Protein AF-A0A2U1S4D3-F1 (afdb_monomer_lite)

Structure (mmCIF, N/CA/C/O backbone):
data_AF-A0A2U1S4D3-F1
#
_entry.id   AF-A0A2U1S4D3-F1
#
loop_
_atom_site.group_PDB
_atom_site.id
_atom_site.type_symbol
_atom_site.label_atom_id
_atom_site.label_alt_id
_atom_site.label_comp_id
_atom_site.label_asym_id
_atom_site.label_entity_id
_atom_site.label_seq_id
_atom_site.pdbx_PDB_ins_code
_atom_site.Cartn_x
_atom_site.Cartn_y
_atom_site.Cartn_z
_atom_site.occupancy
_atom_site.B_iso_or_equiv
_atom_site.auth_seq_id
_atom_site.auth_comp_id
_atom_site.auth_asym_id
_atom_site.auth_atom_id
_atom_site.pdbx_PDB_model_num
ATOM 1 N N . MET A 1 1 ? 28.249 21.444 -23.094 1.00 42.56 1 MET A N 1
ATOM 2 C CA . MET A 1 1 ? 27.651 21.007 -21.817 1.00 42.56 1 MET A CA 1
ATOM 3 C C . MET A 1 1 ? 27.560 19.489 -21.857 1.00 42.56 1 MET A C 1
ATOM 5 O O . MET A 1 1 ? 26.657 18.964 -22.488 1.00 42.56 1 MET A O 1
ATOM 9 N N . THR A 1 2 ? 28.570 18.790 -21.336 1.00 43.59 2 THR A N 1
ATOM 10 C CA . THR A 1 2 ? 28.671 17.326 -21.458 1.00 43.59 2 THR A CA 1
ATOM 11 C C . THR A 1 2 ? 27.844 16.680 -20.354 1.00 43.59 2 THR A C 1
ATOM 13 O O . THR A 1 2 ? 28.214 16.744 -19.183 1.00 43.59 2 THR 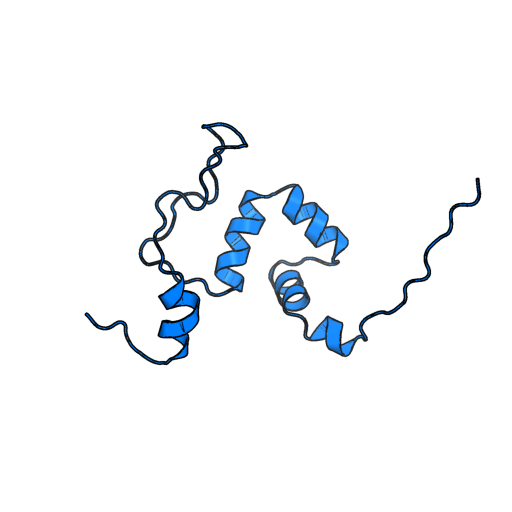A O 1
ATOM 16 N N . THR A 1 3 ? 26.700 16.106 -20.715 1.00 51.19 3 THR A N 1
ATOM 17 C CA . THR A 1 3 ? 25.848 15.337 -19.806 1.00 51.19 3 THR A CA 1
ATOM 18 C C . THR A 1 3 ? 26.633 14.115 -19.339 1.00 51.19 3 THR A C 1
ATOM 20 O O . THR A 1 3 ? 26.952 13.231 -20.131 1.00 51.19 3 THR A O 1
ATOM 23 N N . ARG A 1 4 ? 27.014 14.081 -18.061 1.00 61.59 4 ARG A N 1
ATOM 24 C CA . ARG A 1 4 ? 27.685 12.927 -17.463 1.00 61.59 4 ARG A CA 1
ATOM 25 C C . ARG A 1 4 ? 26.618 11.867 -17.196 1.00 61.59 4 ARG A C 1
ATOM 27 O O . ARG A 1 4 ? 25.956 11.917 -16.165 1.00 61.59 4 ARG A O 1
ATOM 34 N N . THR A 1 5 ? 26.417 10.950 -18.137 1.00 62.00 5 THR A N 1
ATOM 35 C CA . THR A 1 5 ? 25.604 9.752 -17.905 1.00 62.00 5 THR A CA 1
ATOM 36 C C . THR A 1 5 ? 26.281 8.961 -16.792 1.00 62.00 5 THR A C 1
ATOM 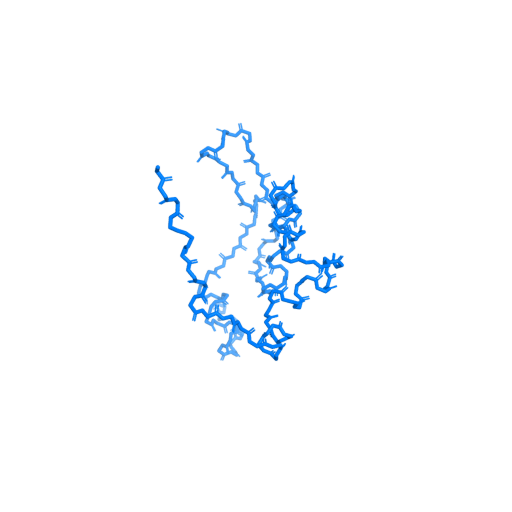38 O O . THR A 1 5 ? 27.376 8.437 -16.984 1.00 62.00 5 THR A O 1
ATOM 41 N N . SER A 1 6 ? 25.695 8.953 -15.596 1.00 76.25 6 SER A N 1
ATOM 42 C CA . SER A 1 6 ? 26.198 8.144 -14.489 1.00 76.25 6 SER A CA 1
ATOM 43 C C . SER A 1 6 ? 26.042 6.673 -14.859 1.00 76.25 6 SER A C 1
ATOM 45 O O . SER A 1 6 ? 24.929 6.222 -15.136 1.00 76.25 6 SER A O 1
ATOM 47 N N . GLU A 1 7 ? 27.149 5.939 -14.890 1.00 87.25 7 GLU A N 1
ATOM 48 C CA . GLU A 1 7 ? 27.141 4.497 -15.106 1.00 87.25 7 GLU A CA 1
ATOM 49 C C . GLU A 1 7 ? 26.356 3.807 -13.981 1.00 87.25 7 GLU A C 1
ATOM 51 O O . GLU A 1 7 ? 26.491 4.150 -12.804 1.00 87.25 7 GLU A O 1
ATOM 56 N N . VAL A 1 8 ? 25.486 2.861 -14.342 1.00 88.31 8 VAL A N 1
ATOM 57 C CA . VAL A 1 8 ? 24.692 2.107 -13.366 1.00 88.31 8 VAL A CA 1
ATOM 58 C C . VAL A 1 8 ? 25.637 1.211 -12.570 1.00 88.31 8 VAL A C 1
ATOM 60 O O . VAL A 1 8 ? 26.112 0.205 -13.087 1.00 88.31 8 VAL A O 1
ATOM 63 N N . ALA A 1 9 ? 25.877 1.565 -11.307 1.00 92.12 9 ALA A N 1
ATOM 64 C CA . ALA A 1 9 ? 26.853 0.888 -10.452 1.00 92.12 9 ALA A CA 1
ATOM 65 C C . ALA A 1 9 ? 26.509 -0.581 -10.139 1.00 92.12 9 ALA A C 1
ATOM 67 O O . ALA A 1 9 ? 27.394 -1.360 -9.796 1.00 92.12 9 ALA A O 1
ATOM 68 N N . TRP A 1 10 ? 25.232 -0.970 -10.227 1.00 93.81 10 TRP A N 1
ATOM 69 C CA . TRP A 1 10 ? 24.780 -2.321 -9.901 1.00 93.81 10 TRP A CA 1
ATOM 70 C C . TRP A 1 10 ? 23.431 -2.651 -10.549 1.00 93.81 10 TRP A C 1
ATOM 72 O O . TRP A 1 10 ? 22.574 -1.780 -10.710 1.00 93.81 10 TRP A O 1
ATOM 82 N N . ARG A 1 11 ? 23.224 -3.929 -10.887 1.00 93.12 11 ARG A N 1
ATOM 83 C CA . ARG A 1 11 ? 21.936 -4.480 -11.328 1.00 93.12 11 ARG A CA 1
ATOM 84 C C . ARG A 1 11 ? 21.664 -5.791 -10.584 1.00 93.12 11 ARG A C 1
ATOM 86 O O . ARG A 1 11 ? 22.593 -6.590 -10.461 1.00 93.12 11 ARG A O 1
ATOM 93 N N . PRO A 1 12 ? 20.424 -6.039 -10.127 1.00 93.38 12 PRO A N 1
ATOM 94 C CA . PRO A 1 12 ? 20.071 -7.318 -9.526 1.00 93.38 12 PRO A CA 1
ATOM 95 C C . PRO A 1 12 ? 20.184 -8.439 -10.559 1.00 93.38 12 PRO A C 1
ATOM 97 O O . PRO A 1 12 ? 19.867 -8.251 -11.738 1.00 93.38 12 PRO A O 1
ATOM 100 N N . ASP A 1 13 ? 20.609 -9.616 -10.110 1.00 95.50 13 ASP A N 1
ATOM 101 C CA . ASP A 1 13 ? 20.579 -10.807 -10.948 1.00 95.50 13 ASP A CA 1
ATOM 102 C C . ASP A 1 13 ? 19.137 -11.304 -11.180 1.00 95.50 13 ASP A C 1
ATOM 104 O O . ASP A 1 13 ? 18.158 -10.830 -10.590 1.00 95.50 13 ASP A O 1
ATOM 108 N N . ARG A 1 14 ? 18.996 -12.289 -12.073 1.00 95.88 14 ARG A N 1
ATOM 109 C CA . ARG A 1 14 ? 17.685 -12.842 -12.439 1.00 95.88 14 ARG A CA 1
ATOM 110 C C . ARG A 1 14 ? 16.987 -13.549 -11.279 1.00 95.88 14 ARG A C 1
ATOM 112 O O . ARG A 1 14 ? 15.759 -13.569 -11.260 1.00 95.88 14 ARG A O 1
ATOM 119 N N . GLN A 1 15 ? 17.734 -14.131 -10.344 1.00 96.50 15 GLN A N 1
ATOM 120 C CA . GLN A 1 15 ? 17.165 -14.842 -9.204 1.00 96.50 15 GLN A CA 1
ATOM 121 C C . GLN A 1 15 ? 16.540 -13.852 -8.219 1.00 96.50 15 GLN A C 1
ATOM 123 O O . GLN A 1 15 ? 15.392 -14.047 -7.818 1.00 96.50 15 GLN A O 1
ATOM 128 N N . ILE A 1 16 ? 17.239 -12.753 -7.916 1.00 95.94 16 ILE A N 1
ATOM 129 C CA . ILE A 1 16 ? 16.721 -11.651 -7.096 1.00 95.94 16 ILE A CA 1
ATOM 130 C C . ILE A 1 16 ? 15.442 -11.092 -7.722 1.00 95.94 16 ILE A C 1
ATOM 132 O O . ILE A 1 16 ? 14.428 -10.956 -7.039 1.00 95.94 16 ILE A O 1
ATOM 136 N N . ILE A 1 17 ? 15.454 -10.823 -9.033 1.00 95.62 17 ILE A N 1
ATOM 137 C CA . ILE A 1 17 ? 14.264 -10.330 -9.740 1.00 95.62 17 ILE A CA 1
ATOM 138 C C . ILE A 1 17 ? 13.117 -11.341 -9.630 1.00 95.62 17 ILE A C 1
ATOM 140 O O . ILE A 1 17 ? 11.995 -10.954 -9.317 1.00 95.62 17 ILE A O 1
ATOM 144 N N . ALA A 1 18 ? 13.364 -12.633 -9.852 1.00 94.75 18 ALA A N 1
ATOM 145 C CA . ALA A 1 18 ? 12.312 -13.649 -9.840 1.00 94.75 18 ALA A CA 1
ATOM 146 C C . ALA A 1 18 ? 11.636 -13.818 -8.465 1.00 94.75 18 ALA A C 1
ATOM 148 O O . ALA A 1 18 ? 10.428 -14.082 -8.413 1.00 94.75 18 ALA A O 1
ATOM 149 N N . GLN A 1 19 ? 12.408 -13.657 -7.383 1.00 96.12 19 GLN A N 1
ATOM 150 C CA . GLN A 1 19 ? 11.975 -13.838 -5.991 1.00 96.12 19 GLN A CA 1
ATOM 151 C C . GLN A 1 19 ? 11.443 -12.559 -5.328 1.00 96.12 19 GLN A C 1
ATOM 153 O O . GLN A 1 19 ? 10.862 -12.634 -4.248 1.00 96.12 19 GLN A O 1
ATOM 158 N N . ALA A 1 20 ? 11.605 -11.391 -5.952 1.00 96.81 20 ALA A N 1
ATOM 159 C CA . ALA A 1 20 ? 11.139 -10.136 -5.380 1.00 96.81 20 ALA A CA 1
ATOM 160 C C . ALA A 1 20 ? 9.607 -10.104 -5.210 1.00 96.81 20 ALA A C 1
ATOM 162 O O . ALA A 1 20 ? 8.852 -10.486 -6.110 1.00 96.81 20 ALA A O 1
ATOM 163 N N . ASN A 1 21 ? 9.141 -9.544 -4.087 1.00 95.88 21 ASN A N 1
ATOM 164 C CA . ASN A 1 21 ? 7.712 -9.351 -3.803 1.00 95.88 21 ASN A CA 1
ATOM 165 C C . ASN A 1 21 ? 6.995 -8.578 -4.920 1.00 95.88 21 ASN A C 1
ATOM 167 O O . ASN A 1 21 ? 5.873 -8.916 -5.289 1.00 95.88 21 ASN A O 1
ATOM 171 N N . ILE A 1 22 ? 7.666 -7.582 -5.507 1.00 95.88 22 ILE A N 1
ATOM 172 C CA . ILE A 1 22 ? 7.113 -6.787 -6.608 1.00 95.88 22 ILE A CA 1
ATOM 173 C C . ILE A 1 22 ? 6.892 -7.623 -7.872 1.00 95.88 22 ILE A C 1
ATOM 175 O O . ILE A 1 22 ? 5.905 -7.433 -8.572 1.00 95.88 22 ILE A O 1
ATOM 179 N N . THR A 1 23 ? 7.758 -8.600 -8.144 1.00 97.06 23 THR A N 1
ATOM 180 C CA . THR A 1 23 ? 7.596 -9.511 -9.282 1.00 97.06 23 THR A CA 1
ATOM 181 C C . THR A 1 23 ? 6.417 -10.444 -9.065 1.00 97.06 23 THR A C 1
ATOM 183 O O . THR A 1 23 ? 5.671 -10.712 -10.004 1.00 97.06 23 THR A O 1
ATOM 186 N N . ARG A 1 24 ? 6.200 -10.906 -7.827 1.00 97.06 24 ARG A N 1
ATOM 187 C CA . ARG A 1 24 ? 4.983 -11.646 -7.474 1.00 97.06 24 ARG A CA 1
ATOM 188 C C . ARG A 1 24 ? 3.731 -10.792 -7.705 1.00 97.06 24 ARG A C 1
ATOM 190 O O . ARG A 1 24 ? 2.858 -11.235 -8.443 1.00 97.06 24 ARG A O 1
ATOM 197 N N . PHE A 1 25 ? 3.701 -9.568 -7.175 1.00 98.00 25 PHE A N 1
ATOM 198 C CA . PHE A 1 25 ? 2.591 -8.625 -7.356 1.00 98.00 25 PHE A CA 1
ATOM 199 C C . PHE A 1 25 ? 2.292 -8.355 -8.839 1.00 98.00 25 PHE A C 1
ATOM 201 O O . PHE A 1 25 ? 1.151 -8.450 -9.282 1.00 98.00 25 PHE A O 1
ATOM 208 N N . MET A 1 26 ? 3.327 -8.081 -9.642 1.00 98.00 26 MET A N 1
ATOM 209 C CA . MET A 1 26 ? 3.166 -7.858 -11.080 1.00 98.00 26 MET A CA 1
ATOM 210 C C . MET A 1 26 ? 2.555 -9.076 -11.783 1.00 98.00 26 MET A C 1
ATOM 212 O O . MET A 1 26 ? 1.639 -8.907 -12.582 1.00 98.00 26 MET A O 1
ATOM 216 N N . ARG A 1 27 ? 2.996 -10.302 -11.461 1.00 97.50 27 ARG A N 1
ATOM 217 C CA . ARG A 1 27 ? 2.416 -11.529 -12.039 1.00 97.50 27 ARG A CA 1
ATOM 218 C C . ARG A 1 27 ? 0.944 -11.706 -11.670 1.00 97.50 27 ARG A C 1
ATOM 220 O O . ARG A 1 27 ? 0.145 -12.000 -12.552 1.00 97.50 27 ARG A O 1
ATOM 227 N N . GLU A 1 28 ? 0.591 -11.508 -10.401 1.00 97.69 28 GLU A N 1
ATOM 228 C CA . GLU A 1 28 ? -0.790 -11.631 -9.905 1.00 97.69 28 GLU A CA 1
ATOM 229 C C . GLU A 1 28 ? -1.746 -10.639 -10.587 1.00 97.69 28 GLU A C 1
ATOM 231 O O . GLU A 1 28 ? -2.910 -10.959 -10.818 1.00 97.69 28 GLU A O 1
ATOM 236 N N . HIS A 1 29 ? -1.244 -9.467 -10.982 1.00 97.88 29 HIS A N 1
ATOM 237 C CA . HIS A 1 29 ? -2.024 -8.424 -11.651 1.00 97.88 29 HIS A CA 1
ATOM 238 C C . HIS A 1 29 ? -1.828 -8.346 -13.176 1.00 97.88 29 HIS A C 1
ATOM 240 O O . HIS A 1 29 ? -2.318 -7.400 -13.802 1.00 97.88 29 HIS A O 1
ATOM 246 N N . GLY A 1 30 ? -1.139 -9.320 -13.784 1.00 97.69 30 GLY A N 1
ATOM 247 C CA . GLY A 1 30 ? -0.930 -9.390 -15.236 1.00 97.69 30 GLY A CA 1
ATOM 248 C C . GLY A 1 30 ? -0.055 -8.267 -15.808 1.00 97.69 30 GLY A C 1
ATOM 249 O O . GLY A 1 30 ? -0.232 -7.864 -16.954 1.00 97.69 30 GLY A O 1
ATOM 250 N N . ILE A 1 31 ? 0.869 -7.730 -15.012 1.00 98.00 31 ILE A N 1
ATOM 251 C CA . ILE A 1 31 ? 1.737 -6.608 -15.372 1.00 98.00 31 ILE A CA 1
ATOM 252 C C . ILE A 1 31 ? 3.063 -7.132 -15.928 1.00 98.00 31 ILE A C 1
ATOM 254 O O . ILE A 1 31 ? 3.782 -7.882 -15.268 1.00 98.00 31 ILE A O 1
ATOM 258 N N . ALA A 1 32 ? 3.391 -6.726 -17.155 1.00 95.44 32 ALA A N 1
ATOM 259 C CA . ALA A 1 32 ? 4.508 -7.289 -17.913 1.00 95.44 32 ALA A CA 1
ATOM 260 C C . ALA A 1 32 ? 5.882 -6.688 -17.564 1.00 95.44 32 ALA A C 1
ATOM 262 O O . ALA A 1 32 ? 6.907 -7.329 -17.799 1.00 95.44 32 ALA A O 1
ATOM 263 N N . SER A 1 33 ? 5.928 -5.464 -17.033 1.00 96.56 33 SER A N 1
ATOM 264 C CA . SER A 1 33 ? 7.181 -4.777 -16.712 1.00 96.56 33 SER A CA 1
ATOM 265 C C . SER A 1 33 ? 7.028 -3.806 -15.543 1.00 96.56 33 SER A C 1
ATOM 267 O O . SER A 1 33 ? 5.927 -3.382 -15.194 1.00 96.56 33 SER A O 1
ATOM 269 N N . TYR A 1 34 ? 8.160 -3.415 -14.958 1.00 95.56 34 TYR A N 1
ATOM 270 C CA . TYR A 1 34 ? 8.193 -2.400 -13.905 1.00 95.56 34 TYR A CA 1
ATOM 271 C C . TYR A 1 34 ? 7.700 -1.028 -14.396 1.00 95.56 34 TYR A C 1
ATOM 273 O O . TYR A 1 34 ? 6.994 -0.329 -13.679 1.00 95.56 34 TYR A O 1
ATOM 281 N N . GLU A 1 35 ? 8.020 -0.654 -15.635 1.00 97.75 35 GLU A N 1
ATOM 282 C CA . GLU A 1 35 ? 7.535 0.592 -16.248 1.00 97.75 35 GLU A CA 1
ATOM 283 C C . GLU A 1 35 ? 6.013 0.579 -16.406 1.00 97.75 35 GLU A C 1
ATOM 285 O O . GLU A 1 35 ? 5.350 1.574 -16.116 1.00 97.75 35 GLU A O 1
ATOM 290 N N . GLU A 1 36 ? 5.452 -0.566 -16.797 1.00 98.25 36 GLU A N 1
ATOM 291 C CA . GLU A 1 36 ? 4.007 -0.747 -16.886 1.00 98.25 36 GLU A CA 1
ATOM 292 C C . GLU A 1 36 ? 3.342 -0.671 -15.508 1.00 98.25 36 GLU A C 1
ATOM 294 O O . GLU A 1 36 ? 2.297 -0.033 -15.370 1.00 98.25 36 GLU A O 1
ATOM 299 N N . LEU A 1 37 ? 3.966 -1.252 -14.475 1.00 98.06 37 LEU A N 1
ATOM 300 C CA . LEU A 1 37 ? 3.496 -1.111 -13.099 1.00 98.06 37 LEU A CA 1
ATOM 301 C C . LEU A 1 37 ? 3.412 0.363 -12.697 1.00 98.06 37 LEU A C 1
ATOM 303 O O . LEU A 1 37 ? 2.360 0.791 -12.235 1.00 98.06 37 LEU A O 1
ATOM 307 N N . ILE A 1 38 ? 4.487 1.131 -12.904 1.00 98.25 38 ILE A N 1
ATOM 308 C CA . ILE A 1 38 ? 4.535 2.560 -12.560 1.00 98.25 38 ILE A CA 1
ATOM 309 C C . ILE A 1 38 ? 3.470 3.344 -13.327 1.00 98.25 38 ILE A C 1
ATOM 311 O O . ILE A 1 38 ? 2.763 4.171 -12.747 1.00 98.25 38 ILE A O 1
ATOM 315 N N . ARG A 1 39 ? 3.319 3.079 -14.628 1.00 98.38 39 ARG A N 1
ATOM 316 C CA . ARG A 1 39 ? 2.316 3.746 -15.463 1.00 98.38 39 ARG A CA 1
ATOM 317 C C . ARG A 1 39 ? 0.905 3.478 -14.946 1.00 98.38 39 ARG A C 1
ATOM 319 O O . ARG A 1 39 ? 0.125 4.412 -14.791 1.00 98.38 39 ARG A O 1
ATOM 326 N N . ARG A 1 40 ? 0.579 2.218 -14.652 1.00 98.12 40 ARG A N 1
ATOM 327 C CA . ARG A 1 40 ? -0.742 1.842 -14.143 1.00 98.12 40 ARG A CA 1
ATOM 328 C C . ARG A 1 40 ? -0.985 2.384 -12.735 1.00 98.12 40 ARG A C 1
ATOM 330 O O . ARG A 1 40 ? -2.038 2.959 -12.508 1.00 98.12 40 ARG A O 1
ATOM 337 N N . SER A 1 41 ? -0.024 2.260 -11.818 1.00 98.12 41 SER A N 1
ATOM 338 C CA . SER A 1 41 ? -0.185 2.682 -10.418 1.00 98.12 41 SER A CA 1
ATOM 339 C C . SER A 1 41 ? -0.330 4.192 -10.241 1.00 98.12 41 SER A C 1
ATOM 341 O O . SER A 1 41 ? -0.849 4.646 -9.227 1.00 98.12 41 SER A O 1
ATOM 343 N N . THR A 1 42 ? 0.163 4.977 -11.200 1.00 97.31 42 THR A N 1
ATOM 344 C CA . THR A 1 42 ? 0.053 6.444 -11.188 1.00 97.31 42 THR A CA 1
ATOM 345 C C . THR A 1 42 ? -1.148 6.960 -11.976 1.00 97.31 42 THR A C 1
ATOM 347 O O . THR A 1 42 ? -1.659 8.026 -11.649 1.00 97.31 42 THR A O 1
ATOM 350 N N . ALA A 1 43 ? -1.621 6.217 -12.983 1.00 98.06 43 ALA A N 1
ATOM 351 C CA . ALA A 1 43 ? -2.840 6.552 -13.719 1.00 98.06 43 ALA A CA 1
ATOM 352 C C . ALA A 1 43 ? -4.119 6.088 -13.001 1.00 98.06 43 ALA A C 1
ATOM 354 O O . ALA A 1 43 ? -5.137 6.769 -13.068 1.00 98.06 43 ALA A O 1
ATOM 355 N N . ASP A 1 44 ? -4.061 4.945 -12.316 1.00 97.94 44 ASP A N 1
ATOM 356 C CA . ASP A 1 44 ? -5.160 4.346 -11.559 1.00 97.94 44 ASP A CA 1
ATOM 357 C C . ASP A 1 44 ? -4.728 4.162 -10.096 1.00 97.94 44 ASP A C 1
ATOM 359 O O . ASP A 1 44 ? -4.353 3.078 -9.634 1.00 97.94 44 ASP A O 1
ATOM 363 N N . ILE A 1 45 ? -4.695 5.298 -9.393 1.00 96.56 45 ILE A N 1
ATOM 364 C CA . ILE A 1 45 ? -4.243 5.410 -8.002 1.00 96.56 45 ILE A CA 1
ATOM 365 C C . ILE A 1 45 ? -5.133 4.566 -7.086 1.00 96.56 45 ILE A C 1
ATOM 367 O O . ILE A 1 45 ? -4.626 3.872 -6.204 1.00 96.56 45 ILE A O 1
ATOM 371 N N . GLU A 1 46 ? -6.449 4.610 -7.306 1.00 97.31 46 GLU A N 1
ATOM 372 C CA . GLU A 1 46 ? -7.416 3.916 -6.459 1.00 97.31 46 GLU A CA 1
ATOM 373 C C . GLU A 1 46 ? -7.256 2.397 -6.571 1.00 97.31 46 GLU A C 1
ATOM 375 O O . GLU A 1 46 ? -7.143 1.731 -5.546 1.00 97.31 46 GLU A O 1
ATOM 380 N N . TRP A 1 47 ? -7.113 1.849 -7.785 1.00 97.94 47 TRP A N 1
ATOM 381 C CA . TRP A 1 47 ? -6.819 0.425 -7.972 1.00 97.94 47 TRP A CA 1
ATOM 382 C C . TRP A 1 47 ? -5.530 -0.012 -7.267 1.00 97.94 47 TRP A C 1
ATOM 384 O O . TRP A 1 47 ? -5.495 -1.066 -6.630 1.00 97.94 47 TRP A O 1
ATOM 394 N N . PHE A 1 48 ? -4.451 0.767 -7.389 1.00 98.25 48 PHE A N 1
ATOM 395 C CA . PHE A 1 48 ? -3.164 0.373 -6.818 1.00 98.25 48 PHE A CA 1
ATOM 396 C C . PHE A 1 48 ? -3.225 0.310 -5.291 1.00 98.25 48 PHE A C 1
ATOM 398 O O . PHE A 1 48 ? -2.779 -0.671 -4.689 1.00 98.25 48 PHE A O 1
ATOM 405 N N . TRP A 1 49 ? -3.815 1.333 -4.673 1.00 97.88 49 TRP A N 1
ATOM 406 C CA . TRP A 1 49 ? -3.979 1.393 -3.224 1.00 97.88 49 TRP A CA 1
ATOM 407 C C . TRP A 1 49 ? -5.097 0.485 -2.699 1.00 97.88 49 TRP A C 1
ATOM 409 O O . TRP A 1 49 ? -5.081 0.140 -1.524 1.00 97.88 49 TRP A O 1
ATOM 419 N N . ASP A 1 50 ? -5.997 0.000 -3.554 1.00 98.00 50 ASP A N 1
ATOM 420 C CA . ASP A 1 50 ? -6.912 -1.099 -3.231 1.00 98.00 50 ASP A CA 1
ATOM 421 C C . ASP A 1 50 ? -6.193 -2.462 -3.191 1.00 98.00 50 ASP A C 1
ATOM 423 O O . ASP A 1 50 ? -6.382 -3.277 -2.282 1.00 98.00 50 ASP A O 1
ATOM 427 N N . ALA A 1 51 ? -5.338 -2.719 -4.186 1.00 98.00 51 ALA A N 1
ATOM 428 C CA . ALA A 1 51 ? -4.641 -3.990 -4.362 1.00 98.00 51 ALA A CA 1
ATOM 429 C C . ALA A 1 51 ? -3.508 -4.196 -3.344 1.00 98.00 51 ALA A C 1
ATOM 431 O O . ALA A 1 51 ? -3.299 -5.308 -2.848 1.00 98.00 51 ALA A O 1
ATOM 432 N N . LEU A 1 52 ? -2.771 -3.132 -3.017 1.00 96.75 52 LEU A N 1
ATOM 433 C CA . LEU A 1 52 ? -1.563 -3.217 -2.201 1.00 96.75 52 LEU A CA 1
ATOM 434 C C . LEU A 1 52 ? -1.814 -3.744 -0.771 1.00 96.75 52 LEU A C 1
ATOM 436 O O . LEU A 1 52 ? -1.099 -4.665 -0.367 1.00 96.75 52 LEU A O 1
ATOM 440 N N . PRO A 1 53 ? -2.823 -3.273 -0.006 1.00 96.62 53 PRO A N 1
ATOM 441 C CA . PRO A 1 53 ? -3.124 -3.826 1.314 1.00 96.62 53 PRO A CA 1
ATOM 442 C C . PRO A 1 53 ? -3.448 -5.322 1.275 1.00 96.62 53 PRO A C 1
ATOM 444 O O . PRO A 1 53 ? -3.024 -6.055 2.165 1.00 96.62 53 PRO A O 1
ATOM 447 N N . ARG A 1 54 ? -4.135 -5.799 0.226 1.00 95.94 54 ARG A N 1
ATOM 448 C CA . ARG A 1 54 ? -4.437 -7.230 0.046 1.00 95.94 54 ARG A CA 1
ATOM 449 C C . ARG A 1 54 ? -3.157 -8.031 -0.184 1.00 95.94 54 ARG A C 1
ATOM 451 O O . ARG A 1 54 ? -2.954 -9.053 0.462 1.00 95.94 54 ARG A O 1
ATOM 458 N N . ALA A 1 55 ? -2.265 -7.534 -1.041 1.00 96.19 55 ALA A N 1
ATOM 459 C CA . ALA A 1 55 ? -0.981 -8.174 -1.331 1.00 96.19 55 ALA A CA 1
ATOM 460 C C . ALA A 1 55 ? -0.024 -8.207 -0.122 1.00 96.19 55 ALA A C 1
ATOM 462 O O . ALA A 1 55 ? 0.797 -9.119 0.000 1.00 96.19 55 ALA A O 1
ATOM 463 N N . LEU A 1 56 ? -0.126 -7.217 0.771 1.00 95.12 56 LEU A N 1
ATOM 464 C CA . LEU A 1 56 ? 0.611 -7.148 2.038 1.00 95.12 56 LEU A CA 1
ATOM 465 C C . LEU A 1 56 ? -0.061 -7.942 3.173 1.00 95.12 56 LEU A C 1
ATOM 467 O O . LEU A 1 56 ? 0.537 -8.117 4.237 1.00 95.12 56 LEU A O 1
ATOM 471 N N . GLY A 1 57 ? -1.292 -8.417 2.954 1.00 95.81 57 GLY A N 1
ATOM 472 C CA . GLY A 1 57 ? -2.106 -9.071 3.971 1.00 95.81 57 GLY A CA 1
ATOM 473 C C . GLY A 1 57 ? -2.403 -8.151 5.152 1.00 95.81 57 GLY A C 1
ATOM 474 O O . GLY A 1 57 ? -2.269 -8.591 6.288 1.00 95.81 57 GLY A O 1
ATOM 475 N N . ILE A 1 58 ? -2.714 -6.874 4.904 1.00 97.19 58 ILE A N 1
ATOM 476 C CA . ILE A 1 58 ? -3.112 -5.934 5.958 1.00 97.19 58 ILE A CA 1
ATOM 477 C C . ILE A 1 58 ? -4.491 -6.323 6.482 1.00 97.19 58 ILE A C 1
ATOM 479 O O . ILE A 1 58 ? -5.457 -6.427 5.723 1.00 97.19 58 ILE A O 1
ATOM 483 N N . GLU A 1 59 ? -4.572 -6.504 7.793 1.00 97.12 59 GLU A N 1
ATOM 484 C CA . GLU A 1 59 ? -5.787 -6.842 8.512 1.00 97.12 59 GLU A CA 1
ATOM 485 C C . GLU A 1 59 ? -6.474 -5.575 9.018 1.00 97.12 59 GLU A C 1
ATOM 487 O O . GLU A 1 59 ? -5.870 -4.726 9.683 1.00 97.12 59 GLU A O 1
ATOM 492 N N . TRP A 1 60 ? -7.759 -5.475 8.692 1.00 98.00 60 TRP A N 1
ATOM 493 C CA . TRP A 1 60 ? -8.643 -4.389 9.088 1.00 98.00 60 TRP A CA 1
ATOM 494 C C . TRP A 1 60 ? -9.636 -4.917 10.116 1.00 98.00 60 TRP A C 1
ATOM 496 O O . TRP A 1 60 ? -10.241 -5.966 9.902 1.00 98.00 60 TRP A O 1
ATOM 506 N N . PHE A 1 61 ? -9.832 -4.183 11.207 1.00 97.69 61 PHE A N 1
ATOM 507 C CA . PHE A 1 61 ? -10.885 -4.482 12.178 1.00 97.69 61 PHE A CA 1
ATOM 508 C C . PHE A 1 61 ? -12.252 -4.092 11.614 1.00 97.69 61 PHE A C 1
ATOM 510 O O . PHE A 1 61 ? -13.209 -4.859 11.699 1.00 97.69 61 PHE A O 1
ATOM 517 N N . THR A 1 62 ? -12.309 -2.940 10.944 1.00 98.25 62 THR A N 1
ATOM 518 C CA . THR A 1 62 ? -13.435 -2.538 10.098 1.00 98.25 62 THR A CA 1
ATOM 519 C C . THR A 1 62 ? -12.925 -2.346 8.673 1.00 98.25 62 THR A C 1
ATOM 521 O O . THR A 1 62 ? -12.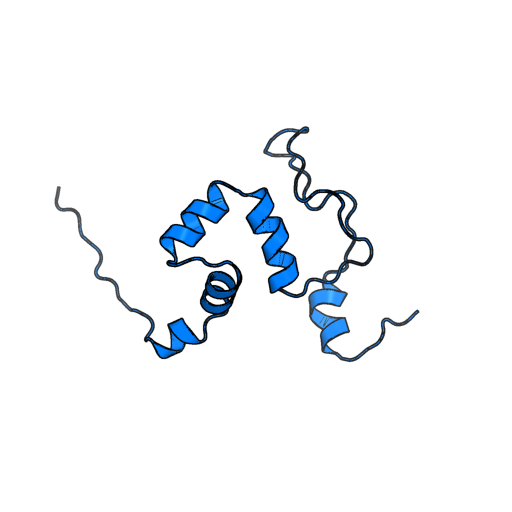021 -1.528 8.481 1.00 98.25 62 THR A O 1
ATOM 524 N N . PRO A 1 63 ? -13.472 -3.051 7.665 1.00 97.44 63 PRO A N 1
ATOM 525 C CA . PRO A 1 63 ? -13.118 -2.811 6.269 1.00 97.44 63 PRO A CA 1
ATOM 526 C C . PRO A 1 63 ? -13.430 -1.369 5.851 1.00 97.44 63 PRO A C 1
ATOM 528 O O . PRO A 1 63 ? -14.483 -0.834 6.200 1.00 97.44 63 PRO A O 1
ATOM 531 N N . TYR A 1 64 ? -12.541 -0.748 5.075 1.00 98.31 64 TYR A N 1
ATOM 532 C CA . TYR A 1 64 ? -12.838 0.537 4.443 1.00 98.31 64 TYR A CA 1
ATOM 533 C C . TYR A 1 64 ? -13.906 0.375 3.356 1.00 98.31 64 TYR A C 1
ATOM 535 O O . TYR A 1 64 ? -14.035 -0.679 2.733 1.00 98.31 64 TYR A O 1
ATOM 543 N N . THR A 1 65 ? -14.663 1.441 3.107 1.00 97.69 65 THR A N 1
ATOM 544 C CA . THR A 1 65 ? -15.711 1.470 2.068 1.00 97.69 65 THR A CA 1
ATOM 545 C C . THR A 1 65 ? -15.262 2.175 0.791 1.00 97.69 65 THR A C 1
ATOM 547 O O . THR A 1 65 ? -15.836 1.948 -0.272 1.00 97.69 65 THR A O 1
ATOM 550 N N . ARG A 1 66 ? -14.221 3.010 0.885 1.00 97.81 66 ARG A N 1
ATOM 551 C CA . ARG A 1 66 ? -13.582 3.701 -0.238 1.00 97.81 66 ARG A CA 1
ATOM 552 C C . ARG A 1 66 ? -12.085 3.820 0.022 1.00 97.81 66 ARG A C 1
ATOM 554 O O . ARG A 1 66 ? -11.684 4.070 1.156 1.00 97.81 66 ARG A O 1
ATOM 561 N N . VAL A 1 67 ? -11.262 3.659 -1.009 1.00 98.19 67 VAL A N 1
ATOM 562 C CA . VAL A 1 67 ? -9.798 3.739 -0.870 1.00 98.19 67 VAL A CA 1
ATOM 563 C C . VAL A 1 67 ? -9.332 5.177 -0.684 1.00 98.19 67 VAL A C 1
ATOM 565 O O . VAL A 1 67 ? -8.409 5.416 0.088 1.00 98.19 67 VAL A O 1
ATOM 568 N N . MET A 1 68 ? -9.967 6.135 -1.356 1.00 97.44 68 MET A N 1
ATOM 569 C CA . MET A 1 68 ? -9.566 7.536 -1.304 1.00 97.44 68 MET A CA 1
ATOM 570 C C . MET A 1 68 ? -10.763 8.472 -1.510 1.00 97.44 68 MET A C 1
ATOM 572 O O . MET A 1 68 ? -11.593 8.226 -2.380 1.00 97.44 68 MET A O 1
ATOM 576 N N . ASP A 1 69 ? -10.832 9.568 -0.758 1.00 97.62 69 ASP A N 1
ATOM 577 C CA . ASP A 1 69 ? -11.731 10.697 -1.006 1.00 97.62 69 ASP A CA 1
ATOM 578 C C . ASP A 1 69 ? -10.930 12.002 -1.077 1.00 97.62 69 ASP A C 1
ATOM 580 O O . ASP A 1 69 ? -10.344 12.460 -0.097 1.00 97.62 69 ASP A O 1
ATOM 584 N N . THR A 1 70 ? -10.892 12.605 -2.264 1.00 96.88 70 THR A N 1
ATOM 585 C CA . THR A 1 70 ? -10.207 13.881 -2.516 1.00 96.88 70 THR A CA 1
ATOM 586 C C . THR A 1 70 ? -11.137 15.090 -2.416 1.00 96.88 70 THR A C 1
ATOM 588 O O . THR A 1 70 ? -10.712 16.202 -2.728 1.00 96.88 70 THR A O 1
ATOM 591 N N . GLY A 1 71 ? -12.405 14.907 -2.034 1.00 96.94 71 GLY A N 1
ATOM 592 C CA . GLY A 1 71 ? -13.406 15.971 -1.906 1.00 96.94 71 GLY A CA 1
ATOM 593 C C . GLY A 1 71 ? -12.958 17.157 -1.038 1.00 96.94 71 GLY A C 1
ATOM 594 O O . GLY A 1 71 ? -13.162 18.300 -1.454 1.00 96.94 71 GLY A O 1
ATOM 595 N N . PRO A 1 72 ? -12.272 16.934 0.101 1.00 96.06 72 PRO A N 1
ATOM 596 C CA . PRO A 1 72 ? -11.694 18.009 0.918 1.00 96.06 72 PRO A CA 1
ATOM 597 C C . PRO A 1 72 ? -10.495 18.745 0.279 1.00 96.06 72 PRO A C 1
ATOM 599 O O . PRO A 1 72 ? -10.007 19.735 0.826 1.00 96.06 72 PRO A O 1
ATOM 602 N N . GLY A 1 73 ? -10.017 18.286 -0.882 1.00 96.56 73 GLY A N 1
ATOM 603 C CA . GLY A 1 73 ? -8.845 18.791 -1.598 1.00 96.56 73 GLY A CA 1
ATOM 604 C C . GLY A 1 73 ? -7.629 17.872 -1.460 1.00 96.56 73 GLY A C 1
ATOM 605 O O . GLY A 1 73 ? -7.481 17.166 -0.470 1.00 96.56 73 GLY A O 1
ATOM 606 N N . ILE A 1 74 ? -6.719 17.907 -2.443 1.00 94.94 74 ILE A N 1
ATOM 607 C CA . ILE A 1 74 ? -5.556 16.996 -2.512 1.00 94.94 74 ILE A CA 1
ATOM 608 C C . ILE A 1 74 ? -4.722 16.951 -1.211 1.00 94.94 74 ILE A C 1
ATOM 610 O O . ILE A 1 74 ? -4.410 15.844 -0.767 1.00 94.94 74 ILE A O 1
ATOM 614 N N . PRO A 1 75 ? -4.391 18.078 -0.541 1.00 97.12 75 PRO A N 1
ATOM 615 C CA . PRO A 1 75 ? -3.653 18.041 0.729 1.00 97.12 75 PRO A CA 1
ATOM 616 C C . PRO A 1 75 ? -4.414 17.385 1.891 1.00 97.12 75 PRO A C 1
ATOM 618 O O . PRO A 1 75 ? -3.796 16.984 2.872 1.00 97.12 75 PRO A O 1
ATOM 621 N N . TRP A 1 76 ? -5.739 17.288 1.778 1.00 97.62 76 TRP A N 1
ATOM 622 C CA . TRP A 1 76 ? -6.667 16.792 2.797 1.00 97.62 76 TRP A CA 1
ATOM 623 C C . TRP A 1 76 ? -7.362 15.503 2.354 1.00 97.62 76 TRP A C 1
ATOM 625 O O . TRP A 1 76 ? -8.454 15.191 2.817 1.00 97.62 76 TRP A O 1
ATOM 635 N N . THR A 1 77 ? -6.739 14.779 1.426 1.00 97.56 77 THR A N 1
ATOM 636 C CA . THR A 1 77 ? -7.253 13.510 0.923 1.00 97.56 77 THR A CA 1
ATOM 637 C C . THR A 1 77 ? -7.440 12.527 2.076 1.00 97.56 77 THR A C 1
ATOM 639 O O . THR A 1 77 ? -6.488 12.220 2.797 1.00 97.56 77 THR A O 1
ATOM 642 N N . GLU A 1 78 ? -8.649 12.000 2.220 1.00 98.00 78 GLU A N 1
ATOM 643 C CA . GLU A 1 78 ? -8.946 10.942 3.177 1.00 98.00 78 GLU A CA 1
ATOM 644 C C . GLU A 1 78 ? -8.641 9.591 2.533 1.00 98.00 78 GLU A C 1
ATOM 646 O O . GLU A 1 78 ? -9.098 9.305 1.428 1.00 98.00 78 GLU A O 1
ATOM 651 N N . TRP A 1 79 ? -7.862 8.752 3.210 1.00 98.06 79 TRP A N 1
ATOM 652 C CA . TRP A 1 79 ? -7.481 7.429 2.717 1.00 98.06 79 TRP A CA 1
ATOM 653 C C . TRP A 1 79 ? -8.156 6.334 3.537 1.00 98.06 79 TRP A C 1
ATOM 655 O O . TRP A 1 79 ? -8.247 6.440 4.758 1.00 98.06 79 TRP A O 1
ATOM 665 N N . TYR A 1 80 ? -8.588 5.271 2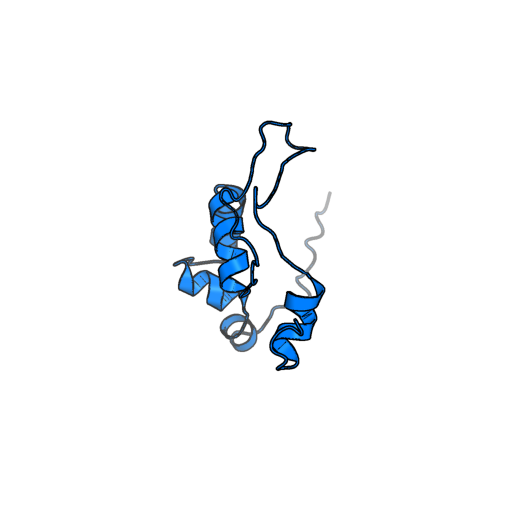.859 1.00 98.19 80 TYR A N 1
ATOM 666 C CA . TYR A 1 80 ? -9.263 4.106 3.433 1.00 98.19 80 TYR A CA 1
ATOM 667 C C . TYR A 1 80 ? -10.465 4.492 4.309 1.00 98.19 80 TYR A C 1
A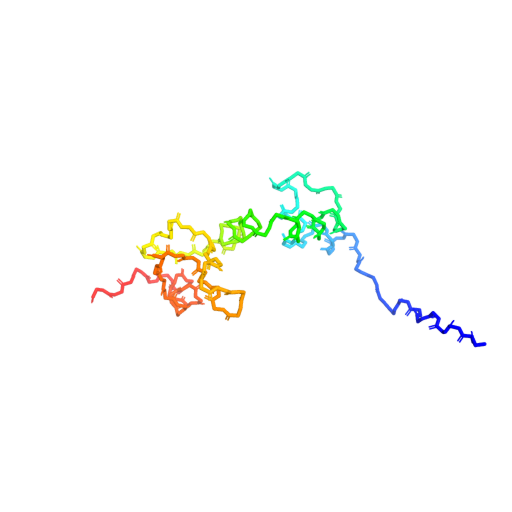TOM 669 O O . TYR A 1 80 ? -10.569 4.119 5.478 1.00 98.19 80 TYR A O 1
ATOM 677 N N . VAL A 1 81 ? -11.388 5.255 3.723 1.00 98.38 81 VAL A N 1
ATOM 678 C CA . VAL A 1 81 ? -12.532 5.876 4.397 1.00 98.38 81 VAL A CA 1
ATOM 679 C C . VAL A 1 81 ? -13.394 4.836 5.120 1.00 98.38 81 VAL A C 1
ATOM 681 O O . VAL A 1 81 ? -13.852 3.848 4.533 1.00 98.38 81 VAL A O 1
ATOM 684 N N . GLY A 1 82 ? -13.628 5.082 6.411 1.00 98.19 82 GLY A N 1
ATOM 685 C CA . GLY A 1 82 ? -14.386 4.204 7.309 1.00 98.19 82 GLY A CA 1
ATOM 686 C C . GLY A 1 82 ? -13.620 2.968 7.796 1.00 98.19 82 GLY A C 1
ATOM 687 O O . GLY A 1 82 ? -14.132 2.241 8.646 1.00 98.19 82 GLY A O 1
ATOM 688 N N . GLY A 1 83 ? -12.408 2.731 7.288 1.00 98.06 83 GLY A N 1
ATOM 689 C CA . GLY A 1 83 ? -11.572 1.616 7.705 1.00 98.06 83 GLY A CA 1
ATOM 690 C C . GLY A 1 83 ? -10.940 1.859 9.070 1.00 98.06 83 GLY A C 1
ATOM 691 O O . GLY A 1 83 ? -10.498 2.964 9.379 1.00 98.06 83 GLY A O 1
ATOM 692 N N . THR A 1 84 ? -10.853 0.809 9.883 1.00 98.38 84 THR A N 1
ATOM 693 C CA . THR A 1 84 ? -10.107 0.842 11.146 1.00 98.38 84 THR A CA 1
ATOM 694 C C . THR A 1 84 ? -9.118 -0.312 11.199 1.00 98.38 84 THR A C 1
ATOM 696 O O . THR A 1 84 ? -9.409 -1.428 10.765 1.00 98.38 84 THR A O 1
ATOM 699 N N . LEU A 1 85 ? -7.922 -0.037 11.712 1.00 97.94 85 LEU A N 1
ATOM 700 C CA . LEU A 1 85 ? -6.873 -1.026 11.926 1.00 97.94 85 LEU A CA 1
ATOM 701 C C . LEU A 1 85 ? -6.028 -0.636 13.135 1.00 97.94 85 LEU A C 1
ATOM 703 O O . LEU A 1 85 ? -6.089 0.497 13.616 1.00 97.94 85 LEU A O 1
ATOM 707 N N . ASN A 1 86 ? -5.186 -1.562 13.578 1.00 97.81 86 ASN A N 1
ATOM 708 C CA . ASN A 1 86 ? -4.111 -1.284 14.518 1.00 97.81 86 ASN A CA 1
ATOM 709 C C . ASN A 1 86 ? -2.765 -1.657 13.874 1.00 97.81 86 ASN A C 1
ATOM 711 O O . ASN A 1 86 ? -2.605 -2.745 13.312 1.00 97.81 86 ASN A O 1
ATOM 715 N N . ILE A 1 87 ? -1.800 -0.733 13.919 1.00 96.69 87 ILE A N 1
ATOM 716 C CA . ILE A 1 87 ? -0.468 -0.952 13.344 1.00 96.69 87 ILE A CA 1
ATOM 717 C C . ILE A 1 87 ? 0.361 -1.944 14.167 1.00 96.69 87 ILE A C 1
ATOM 719 O O . ILE A 1 87 ? 1.050 -2.772 13.580 1.00 96.69 87 ILE A O 1
ATOM 723 N N . ALA A 1 88 ? 0.259 -1.921 15.501 1.00 96.94 88 ALA A N 1
ATOM 724 C CA . ALA A 1 88 ? 0.908 -2.906 16.364 1.00 96.94 88 ALA A CA 1
ATOM 725 C C . ALA A 1 88 ? 0.362 -4.311 16.080 1.00 96.94 88 ALA A C 1
ATOM 727 O O . ALA A 1 88 ? 1.157 -5.227 15.897 1.00 96.94 88 ALA A O 1
ATOM 728 N N . HIS A 1 89 ? -0.953 -4.455 15.881 1.00 96.06 89 HIS A N 1
ATOM 729 C CA . HIS A 1 89 ? -1.555 -5.729 15.465 1.00 96.06 89 HIS A CA 1
ATOM 730 C C . HIS A 1 89 ? -0.960 -6.256 14.154 1.00 96.06 89 HIS A C 1
ATOM 732 O O . HIS A 1 89 ? -0.481 -7.387 14.081 1.00 96.06 89 HIS A O 1
ATOM 738 N N . ASN A 1 90 ? -0.926 -5.407 13.120 1.00 96.88 90 ASN A N 1
ATOM 739 C CA . ASN A 1 90 ? -0.415 -5.774 11.796 1.00 96.88 90 ASN A CA 1
ATOM 740 C C . ASN A 1 90 ? 1.103 -6.030 11.760 1.00 96.88 90 ASN A C 1
ATOM 742 O O . ASN A 1 90 ? 1.580 -6.760 10.890 1.00 96.88 90 ASN A O 1
ATOM 746 N N . CYS A 1 91 ? 1.872 -5.431 12.668 1.00 96.31 91 CYS A N 1
ATOM 747 C CA . CYS A 1 91 ? 3.329 -5.556 12.699 1.00 96.31 91 CYS A CA 1
ATOM 748 C C . CYS A 1 91 ? 3.847 -6.566 13.730 1.00 96.31 91 CYS A C 1
ATOM 750 O O . CYS A 1 91 ? 4.963 -7.055 13.563 1.00 96.31 91 CYS A O 1
ATOM 752 N N . LEU A 1 92 ? 3.084 -6.865 14.783 1.00 95.50 92 LEU A N 1
ATOM 753 C CA . LEU A 1 92 ? 3.527 -7.662 15.930 1.00 95.50 92 LEU A CA 1
ATOM 754 C C . LEU A 1 92 ? 2.534 -8.782 16.244 1.00 95.50 92 LEU A C 1
ATOM 756 O O . LEU A 1 92 ? 2.880 -9.950 16.066 1.00 95.50 92 LEU A O 1
ATOM 760 N N . ASP A 1 93 ? 1.316 -8.443 16.671 1.00 94.88 93 ASP A N 1
ATOM 761 C CA . ASP A 1 93 ? 0.409 -9.398 17.328 1.00 94.88 93 ASP A CA 1
ATOM 762 C C . ASP A 1 93 ? 0.078 -10.592 16.422 1.00 94.88 93 ASP A C 1
ATOM 764 O O . ASP A 1 93 ? 0.259 -11.749 16.817 1.00 94.88 93 ASP A O 1
ATOM 768 N N . ARG A 1 94 ? -0.270 -10.331 15.152 1.00 92.44 94 ARG A N 1
ATOM 769 C CA . ARG A 1 94 ? -0.583 -11.387 14.172 1.00 92.44 94 ARG A CA 1
ATOM 770 C C . ARG A 1 94 ? 0.595 -12.315 13.861 1.00 92.44 94 ARG A C 1
ATOM 772 O O . ARG A 1 94 ? 0.405 -13.449 13.432 1.00 92.44 94 ARG A O 1
ATOM 779 N N . HIS A 1 95 ? 1.824 -11.835 14.042 1.00 93.12 95 HIS A N 1
ATOM 780 C CA . HIS A 1 95 ? 3.043 -12.606 13.797 1.00 93.12 95 HIS A CA 1
ATOM 781 C C . HIS A 1 95 ? 3.519 -13.347 15.051 1.00 93.12 95 HIS A C 1
ATOM 783 O O . HIS A 1 95 ? 4.213 -14.356 14.933 1.00 93.12 95 HIS A O 1
ATOM 789 N N . ALA A 1 96 ? 3.134 -12.875 16.238 1.00 90.06 96 ALA A N 1
ATOM 790 C CA . ALA A 1 96 ? 3.483 -13.470 17.524 1.00 90.06 96 ALA A CA 1
ATOM 791 C C . ALA A 1 96 ? 2.631 -14.705 17.890 1.00 90.06 96 ALA A C 1
ATOM 793 O O . ALA A 1 96 ? 2.934 -15.381 18.871 1.00 90.06 96 ALA A O 1
ATOM 794 N N . GLY A 1 97 ? 1.590 -15.027 17.111 1.00 73.31 97 GLY A N 1
ATOM 795 C CA . GLY A 1 97 ? 0.723 -16.193 17.333 1.00 73.31 97 GLY A CA 1
ATOM 796 C C . GLY A 1 97 ? -0.354 -15.995 18.406 1.00 73.31 97 GLY A C 1
ATOM 797 O O . GLY A 1 97 ? -0.979 -16.968 18.825 1.00 73.31 97 GLY A O 1
ATOM 798 N N . GLY A 1 98 ? -0.577 -14.757 18.856 1.00 54.16 98 GLY A N 1
ATOM 799 C CA . GLY A 1 98 ? -1.615 -14.426 19.826 1.00 54.16 98 GLY A CA 1
ATOM 800 C C . GLY A 1 98 ? -2.924 -14.080 19.129 1.00 54.16 98 GLY A C 1
ATOM 801 O O . GLY A 1 98 ? -2.996 -13.089 18.408 1.00 54.16 98 GLY A O 1
ATOM 802 N N . ALA A 1 99 ? -3.974 -14.867 19.377 1.00 54.69 99 ALA A N 1
ATOM 803 C CA . ALA A 1 99 ? -5.326 -14.327 19.305 1.00 54.69 99 ALA A CA 1
ATOM 804 C C . ALA A 1 99 ? -5.356 -13.066 20.182 1.00 54.69 99 ALA A C 1
ATOM 806 O O . ALA A 1 99 ? -4.841 -13.103 21.304 1.00 54.69 99 ALA A O 1
ATOM 807 N N . ALA A 1 100 ? -5.861 -11.959 19.636 1.00 52.09 100 ALA A N 1
ATOM 808 C CA . ALA A 1 100 ? -5.954 -10.689 20.343 1.00 52.09 100 ALA A CA 1
ATOM 809 C C . ALA A 1 100 ? -6.544 -10.930 21.740 1.00 52.09 100 ALA A C 1
ATOM 811 O O . ALA A 1 100 ? -7.578 -11.582 21.865 1.00 52.09 100 ALA A O 1
ATOM 812 N N . ALA A 1 101 ? -5.836 -10.484 22.778 1.00 47.47 101 ALA A N 1
ATOM 813 C CA . ALA A 1 101 ? -6.357 -10.524 24.133 1.00 47.47 101 ALA A CA 1
ATOM 814 C C . ALA A 1 101 ? -7.589 -9.610 24.201 1.00 47.47 101 ALA A C 1
ATOM 816 O O . ALA A 1 101 ? -7.486 -8.430 23.856 1.00 47.47 101 ALA A O 1
ATOM 817 N N . ASP A 1 102 ? -8.718 -10.204 24.592 1.00 38.97 102 ASP A N 1
ATOM 818 C CA . ASP A 1 102 ? -9.999 -9.544 24.870 1.00 38.97 102 ASP A CA 1
ATOM 819 C C . ASP A 1 102 ? -9.887 -8.475 25.974 1.00 38.97 102 ASP A C 1
ATOM 821 O O . ASP A 1 102 ? -9.144 -8.703 26.963 1.00 38.97 102 ASP A O 1
#

pLDDT: mean 91.67, std 14.12, range [38.97, 98.38]

Foldseek 3Di:
DDPPPDDDPDDDDPVCCCPDLVNVLCVVVVHDDPVSVVVCCVVPVQVVQVSVCVSLVADWPWFAPGQWDCPVHPVPIDGSHPTHDDPCCSPPVVVVPDDPDD

Secondary structure (DSSP, 8-state):
-------------HHHHHH-HHHHHHHHTT---HHHHHHHHHHSHHHHHHHHHHHHT---SB--SEEEE-TT-GGG-EE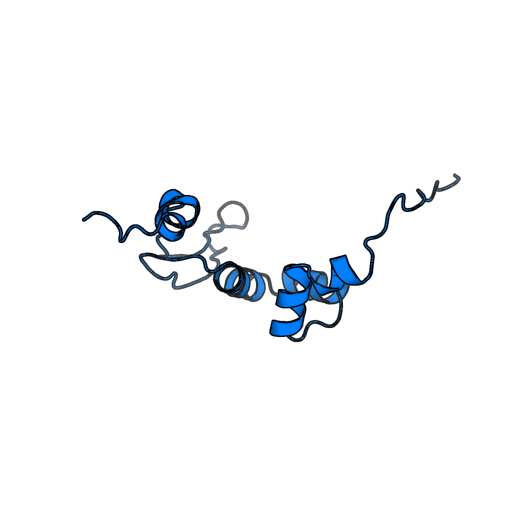EET-B--HHIIIIIHHHTPPPP-

Sequence (102 aa):
MTTRTSEVAWRPDRQIIAQANITRFMREHGIASYEELIRRSTADIEWFWDALPRALGIEWFTPYTRVMDTGPGIPWTEWYVGGTLNIAHNCLDRHAGGAAAD

Radius of gyration: 18.73 Å; chains: 1; bounding box: 44×37×47 Å